Protein AF-A0A8B6CPI3-F1 (afdb_monomer_lite)

pLDDT: mean 81.3, std 10.82, range [41.84, 95.44]

InterPro domains:
  IPR011992 EF-hand domain pair [SSF47473] (34-163)

Structure (mmCIF, N/CA/C/O backbone):
data_AF-A0A8B6CPI3-F1
#
_entry.id   AF-A0A8B6CPI3-F1
#
loop_
_atom_site.group_PDB
_atom_site.id
_atom_site.type_symbol
_atom_site.label_atom_id
_atom_site.label_alt_id
_atom_site.label_comp_id
_atom_site.label_asym_id
_atom_site.label_entity_id
_atom_site.label_seq_id
_atom_site.pdbx_PDB_ins_code
_atom_site.Cartn_x
_atom_site.Cartn_y
_atom_site.Cartn_z
_atom_site.occupancy
_atom_site.B_iso_or_equiv
_atom_site.auth_seq_id
_atom_site.auth_comp_id
_atom_site.auth_asym_id
_atom_site.auth_atom_id
_atom_site.pdbx_PDB_model_num
ATOM 1 N N . MET A 1 1 ? 6.356 12.303 11.757 1.00 41.84 1 MET A N 1
ATOM 2 C CA . MET A 1 1 ? 6.035 11.250 10.766 1.00 41.84 1 MET A CA 1
ATOM 3 C C . MET A 1 1 ? 6.718 9.972 11.226 1.00 41.84 1 MET A C 1
ATOM 5 O O . MET A 1 1 ? 7.891 10.030 11.558 1.00 41.84 1 MET A O 1
ATOM 9 N N . GLY A 1 2 ? 5.951 8.901 11.448 1.00 43.91 2 GLY A N 1
ATOM 10 C CA . GLY A 1 2 ? 6.331 7.797 12.342 1.00 43.91 2 GLY A CA 1
ATOM 11 C C . GLY A 1 2 ? 7.213 6.719 11.706 1.00 43.91 2 GLY A C 1
ATOM 12 O O . GLY A 1 2 ? 7.081 6.451 10.518 1.00 43.91 2 GLY A O 1
ATOM 13 N N . GLN A 1 3 ? 8.026 6.070 12.548 1.00 46.12 3 GLN A N 1
ATOM 14 C CA . GLN A 1 3 ? 8.964 4.946 12.321 1.00 46.12 3 GLN A CA 1
ATOM 15 C C . GLN A 1 3 ? 8.562 3.816 11.348 1.00 46.12 3 GLN A C 1
ATOM 17 O O . GLN A 1 3 ? 9.389 2.966 11.056 1.00 46.12 3 GLN A O 1
ATOM 22 N N . TYR A 1 4 ? 7.315 3.751 10.883 1.00 51.72 4 TYR A N 1
ATOM 23 C CA . TYR A 1 4 ? 6.852 2.728 9.941 1.00 51.72 4 TYR A CA 1
ATOM 24 C C . TYR A 1 4 ? 6.677 3.262 8.524 1.00 51.72 4 TYR A C 1
ATOM 26 O O . TYR A 1 4 ? 6.774 2.481 7.590 1.00 51.72 4 TYR A O 1
ATOM 34 N N . ALA A 1 5 ? 6.487 4.575 8.333 1.00 50.75 5 ALA A N 1
ATOM 35 C CA . ALA A 1 5 ? 6.544 5.161 6.993 1.00 50.75 5 ALA A CA 1
ATOM 36 C C . ALA A 1 5 ? 7.914 4.880 6.354 1.00 50.75 5 ALA A C 1
ATOM 38 O O . ALA A 1 5 ? 7.968 4.478 5.202 1.00 50.75 5 ALA A O 1
ATOM 39 N N . SER A 1 6 ? 8.997 4.922 7.140 1.00 56.25 6 SER A N 1
ATOM 40 C CA . SER A 1 6 ? 10.353 4.549 6.710 1.00 56.25 6 SER A CA 1
ATOM 41 C C . SER A 1 6 ? 10.511 3.104 6.226 1.00 56.25 6 SER A C 1
ATOM 43 O O . SER A 1 6 ? 11.478 2.825 5.528 1.00 56.25 6 SER A O 1
ATOM 45 N N . ASN A 1 7 ? 9.586 2.193 6.550 1.00 58.31 7 ASN A N 1
ATOM 46 C CA . ASN A 1 7 ? 9.622 0.824 6.017 1.00 58.31 7 ASN A CA 1
ATOM 47 C C . ASN A 1 7 ? 9.114 0.763 4.569 1.00 58.31 7 ASN A C 1
ATOM 49 O O . ASN A 1 7 ? 9.442 -0.163 3.833 1.00 58.31 7 ASN A O 1
ATOM 53 N N . PHE A 1 8 ? 8.313 1.751 4.168 1.00 59.47 8 PHE A N 1
ATOM 54 C CA . PHE A 1 8 ? 7.657 1.810 2.863 1.00 59.47 8 PHE A CA 1
ATOM 55 C C . PHE A 1 8 ? 8.240 2.891 1.962 1.00 59.47 8 PHE A C 1
ATOM 57 O O . PHE A 1 8 ? 8.207 2.755 0.746 1.00 59.47 8 PHE A O 1
ATOM 64 N N . THR A 1 9 ? 8.755 3.964 2.558 1.00 61.09 9 THR A N 1
ATOM 65 C CA . THR A 1 9 ? 9.221 5.156 1.864 1.00 61.09 9 THR A CA 1
ATOM 66 C C . THR A 1 9 ? 10.724 5.287 2.001 1.00 61.09 9 THR A C 1
ATOM 68 O O . THR A 1 9 ? 11.238 5.399 3.118 1.00 61.09 9 THR A O 1
ATOM 71 N N . VAL A 1 10 ? 11.418 5.342 0.872 1.00 63.59 10 VAL A N 1
ATOM 72 C CA . VAL A 1 10 ? 12.847 5.653 0.845 1.00 63.59 10 VAL A CA 1
ATOM 73 C C . VAL A 1 10 ? 13.019 7.167 0.765 1.00 63.59 10 VAL A C 1
ATOM 75 O O . VAL A 1 10 ? 12.339 7.804 -0.042 1.00 63.59 10 VAL A O 1
ATOM 78 N N . PRO A 1 11 ? 13.883 7.776 1.598 1.00 61.03 11 PRO A N 1
ATOM 79 C CA . PRO A 1 11 ? 14.240 9.178 1.436 1.00 61.03 11 PRO A CA 1
ATOM 80 C C . PRO A 1 11 ? 14.742 9.428 0.013 1.00 61.03 11 PRO A C 1
ATOM 82 O O . PRO A 1 11 ? 15.545 8.649 -0.489 1.00 61.03 11 PRO A O 1
ATOM 85 N N . ASP A 1 12 ? 14.352 10.542 -0.611 1.00 60.91 12 ASP A N 1
ATOM 86 C CA . ASP A 1 12 ? 14.709 10.834 -2.011 1.00 60.91 12 ASP A CA 1
ATOM 87 C C . ASP A 1 12 ? 16.216 10.713 -2.296 1.00 60.91 12 ASP A C 1
ATOM 89 O O . ASP A 1 12 ? 16.617 10.454 -3.424 1.00 60.91 12 ASP A O 1
ATOM 93 N N . LYS A 1 13 ? 17.086 10.913 -1.296 1.00 57.47 13 LYS A N 1
ATOM 94 C CA . LYS A 1 13 ? 18.547 10.730 -1.397 1.00 57.47 13 LYS A CA 1
ATOM 95 C C . LYS A 1 13 ? 18.995 9.303 -1.742 1.00 57.47 13 LYS A C 1
ATOM 97 O O . LYS A 1 13 ? 19.969 9.188 -2.473 1.00 57.47 13 LYS A O 1
ATOM 102 N N . ASP A 1 14 ? 18.251 8.288 -1.318 1.00 62.69 14 ASP A N 1
ATOM 103 C CA . ASP A 1 14 ? 18.604 6.868 -1.453 1.00 62.69 14 ASP A CA 1
ATOM 104 C C . ASP A 1 14 ? 17.681 6.139 -2.455 1.00 62.69 14 ASP A C 1
ATOM 106 O O . ASP A 1 14 ? 17.729 4.918 -2.584 1.00 62.69 14 ASP A O 1
ATOM 110 N N . ALA A 1 15 ? 16.812 6.884 -3.150 1.00 73.56 15 ALA A N 1
ATOM 111 C CA . ALA A 1 15 ? 15.807 6.332 -4.050 1.00 73.56 15 ALA A CA 1
ATOM 112 C C . ALA A 1 15 ? 16.428 5.745 -5.326 1.00 73.56 15 ALA A C 1
ATOM 114 O O . ALA A 1 15 ? 17.230 6.385 -6.015 1.00 73.56 15 ALA A O 1
ATOM 115 N N . VAL A 1 16 ? 15.970 4.551 -5.707 1.00 75.69 16 VAL A N 1
ATOM 116 C CA . VAL A 1 16 ? 16.414 3.826 -6.910 1.00 75.69 16 VAL A CA 1
ATOM 117 C C . VAL A 1 16 ? 16.191 4.643 -8.189 1.00 75.69 16 VAL A C 1
ATOM 119 O O . VAL A 1 16 ? 16.980 4.571 -9.136 1.00 75.69 16 VAL A O 1
ATOM 122 N N . THR A 1 17 ? 15.166 5.494 -8.187 1.00 71.44 17 THR A N 1
ATOM 123 C CA . THR A 1 17 ? 14.797 6.399 -9.285 1.00 71.44 17 THR A CA 1
ATOM 124 C C . THR A 1 17 ? 15.869 7.441 -9.624 1.00 71.44 17 THR A C 1
ATOM 126 O O . THR A 1 17 ? 15.823 8.046 -10.693 1.00 71.44 17 THR A O 1
ATOM 129 N N . LYS A 1 18 ? 16.881 7.637 -8.768 1.00 74.56 18 LYS A N 1
ATOM 130 C CA . LYS A 1 18 ? 18.061 8.457 -9.097 1.00 74.56 18 LYS A CA 1
ATOM 131 C C . LYS A 1 18 ? 19.065 7.743 -9.992 1.00 74.56 18 LYS A C 1
ATOM 133 O O . LYS A 1 18 ? 19.815 8.387 -10.723 1.00 74.56 18 LYS A O 1
ATOM 138 N N . HIS A 1 19 ? 19.086 6.417 -9.942 1.00 75.94 19 HIS A N 1
ATOM 139 C CA . HIS A 1 19 ? 20.064 5.588 -10.641 1.00 75.94 19 HIS A CA 1
ATOM 140 C C . HIS A 1 19 ? 19.466 4.926 -11.889 1.00 75.94 19 HIS A C 1
ATOM 142 O O . HIS A 1 19 ? 20.183 4.638 -12.854 1.00 75.94 19 HIS A O 1
ATOM 148 N N . THR A 1 20 ? 18.143 4.755 -11.931 1.00 85.88 20 THR A N 1
ATOM 149 C CA . THR A 1 20 ? 17.430 4.179 -13.073 1.00 85.88 20 THR A CA 1
ATOM 150 C C . THR A 1 20 ? 16.072 4.844 -13.337 1.00 85.88 20 THR A C 1
ATOM 152 O O . THR A 1 20 ? 15.587 5.627 -12.530 1.00 85.88 20 THR A O 1
ATOM 155 N N . ASN A 1 21 ? 15.481 4.576 -14.500 1.00 89.75 21 ASN A N 1
ATOM 156 C CA . ASN A 1 21 ? 14.113 4.956 -14.855 1.00 89.75 21 ASN A CA 1
ATOM 157 C C . ASN A 1 21 ? 13.497 3.859 -15.744 1.00 89.75 21 ASN A C 1
ATOM 159 O O . ASN A 1 21 ? 14.260 3.071 -16.311 1.00 89.75 21 ASN A O 1
ATOM 163 N N . PRO A 1 22 ? 12.162 3.811 -15.919 1.00 89.56 22 PRO A N 1
ATOM 164 C C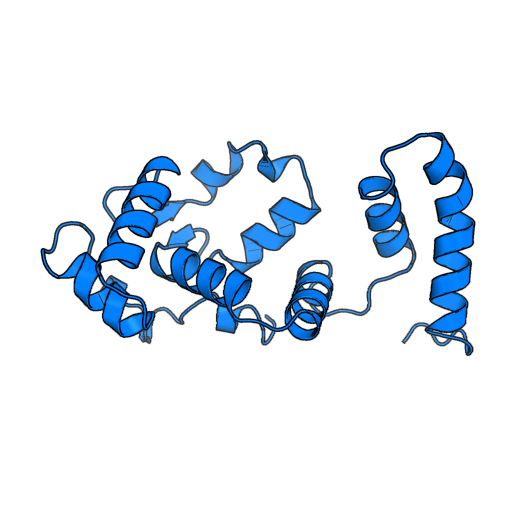A . PRO A 1 22 ? 11.509 2.737 -16.672 1.00 89.56 22 PRO A CA 1
ATOM 165 C C . PRO A 1 22 ? 11.977 2.565 -18.122 1.00 89.56 22 PRO A C 1
ATOM 167 O O . PRO A 1 22 ? 11.796 1.497 -18.698 1.00 89.56 22 PRO A O 1
ATOM 170 N N . LYS A 1 23 ? 12.581 3.598 -18.726 1.00 88.56 23 LYS A N 1
ATOM 171 C CA . LYS A 1 23 ? 13.111 3.552 -20.098 1.00 88.56 23 LYS A CA 1
ATOM 172 C C . LYS A 1 23 ? 14.519 2.952 -20.168 1.00 88.56 23 LYS A C 1
ATOM 174 O O . LYS A 1 23 ? 15.000 2.660 -21.260 1.00 88.56 23 LYS A O 1
ATOM 179 N N . LYS A 1 24 ? 15.209 2.773 -19.037 1.00 90.00 24 LYS A N 1
ATOM 180 C CA . LYS A 1 24 ? 16.534 2.145 -18.995 1.00 90.00 24 LYS A CA 1
ATOM 181 C C . LYS A 1 24 ? 16.414 0.628 -18.872 1.00 90.00 24 LYS A C 1
ATOM 183 O O . LYS A 1 24 ? 15.671 0.115 -18.042 1.00 90.00 24 LYS A O 1
ATOM 188 N N . ALA A 1 25 ? 17.257 -0.090 -19.614 1.00 88.88 25 ALA A N 1
ATOM 189 C CA . ALA A 1 25 ? 17.313 -1.555 -19.587 1.00 88.88 25 ALA A CA 1
ATOM 190 C C . ALA A 1 25 ? 17.628 -2.145 -18.195 1.00 88.88 25 ALA A C 1
ATOM 192 O O . ALA A 1 25 ? 17.288 -3.290 -17.918 1.00 88.88 25 ALA A O 1
ATOM 193 N N . ASN A 1 26 ? 18.254 -1.369 -17.302 1.00 90.81 26 ASN A N 1
ATOM 194 C CA . ASN A 1 26 ? 18.585 -1.799 -15.943 1.00 90.81 26 ASN A CA 1
ATOM 195 C C . ASN A 1 26 ? 17.473 -1.540 -14.907 1.00 90.81 26 ASN A C 1
ATOM 197 O O . ASN A 1 26 ? 17.715 -1.728 -13.720 1.00 90.81 26 ASN A O 1
ATOM 201 N N . TRP A 1 27 ? 16.279 -1.088 -15.312 1.00 92.19 27 TRP A N 1
ATOM 202 C CA . TRP A 1 27 ? 15.178 -0.776 -14.390 1.00 92.19 27 TRP A CA 1
ATOM 203 C C . TRP A 1 27 ? 14.853 -1.949 -13.462 1.00 92.19 27 TRP A C 1
ATOM 205 O O . TRP A 1 27 ? 14.953 -1.845 -12.240 1.00 92.19 27 TRP A O 1
ATOM 215 N N . ILE A 1 28 ? 14.547 -3.099 -14.059 1.00 94.12 28 ILE A N 1
ATOM 216 C CA . ILE A 1 28 ? 14.161 -4.310 -13.337 1.00 94.12 28 ILE A CA 1
ATOM 217 C C . ILE A 1 28 ? 15.305 -4.827 -12.465 1.00 94.12 28 ILE A C 1
ATOM 219 O O . ILE A 1 28 ? 15.085 -5.165 -11.306 1.00 94.12 28 ILE A O 1
ATOM 223 N N . THR A 1 29 ? 16.532 -4.865 -12.987 1.00 92.50 29 THR A N 1
ATOM 224 C CA . THR A 1 29 ? 17.671 -5.432 -12.256 1.00 92.50 29 THR A CA 1
ATOM 225 C C . THR A 1 29 ? 18.055 -4.589 -11.047 1.00 92.50 29 THR A C 1
ATOM 227 O O . THR A 1 29 ? 18.307 -5.145 -9.981 1.00 92.50 29 THR A O 1
ATOM 230 N N . VAL A 1 30 ? 18.034 -3.258 -11.157 1.00 91.38 30 VAL A N 1
ATOM 231 C CA . VAL A 1 30 ? 18.316 -2.379 -10.012 1.00 91.38 30 VAL A CA 1
ATOM 232 C C . VAL A 1 30 ? 17.231 -2.520 -8.939 1.00 91.38 30 VAL A C 1
ATOM 234 O O . VAL A 1 30 ? 17.559 -2.588 -7.755 1.00 91.38 30 VAL A O 1
ATOM 237 N N . HIS A 1 31 ? 15.957 -2.629 -9.331 1.00 91.31 31 HIS A N 1
ATOM 238 C CA . HIS A 1 31 ? 14.868 -2.882 -8.386 1.00 91.31 31 HIS A CA 1
ATOM 239 C C . HIS A 1 31 ? 14.933 -4.277 -7.749 1.00 91.31 31 HIS A C 1
ATOM 241 O O . HIS A 1 31 ? 14.628 -4.411 -6.567 1.00 91.31 31 HIS A O 1
ATOM 247 N N . ALA A 1 32 ? 15.361 -5.308 -8.481 1.00 90.69 32 ALA A N 1
ATOM 248 C CA . ALA A 1 32 ? 15.574 -6.651 -7.937 1.00 90.69 32 ALA A CA 1
ATOM 249 C C . ALA A 1 32 ? 16.658 -6.652 -6.853 1.00 90.69 32 ALA A C 1
ATOM 251 O O . ALA A 1 32 ? 16.432 -7.169 -5.762 1.00 90.69 32 ALA A O 1
ATOM 252 N N . VAL A 1 33 ? 17.789 -5.981 -7.102 1.00 89.31 33 VAL A N 1
ATOM 253 C CA . VAL A 1 33 ? 18.860 -5.850 -6.103 1.00 89.31 33 VAL A CA 1
ATOM 254 C C . VAL A 1 33 ? 18.392 -5.056 -4.882 1.00 89.31 33 VAL A C 1
ATOM 256 O O . VAL A 1 33 ? 18.601 -5.497 -3.758 1.00 89.31 33 VAL A O 1
ATOM 259 N N . SER A 1 34 ? 17.738 -3.907 -5.073 1.00 86.38 34 SER A N 1
ATOM 260 C CA . SER A 1 34 ? 17.339 -3.041 -3.952 1.00 86.38 34 SER A CA 1
ATOM 261 C C . SER A 1 34 ? 16.211 -3.616 -3.093 1.00 86.38 34 SER A C 1
ATOM 263 O O . SER A 1 34 ? 16.118 -3.301 -1.905 1.00 86.38 34 SER A O 1
ATOM 265 N N . SER A 1 35 ? 15.344 -4.440 -3.686 1.00 86.38 35 SER A N 1
ATOM 266 C CA . SER A 1 35 ? 14.245 -5.106 -2.984 1.00 86.38 35 SER A CA 1
ATOM 267 C C . SER A 1 35 ? 14.587 -6.519 -2.517 1.00 86.38 35 SER A C 1
ATOM 269 O O . SER A 1 35 ? 13.799 -7.093 -1.767 1.00 86.38 35 SER A O 1
ATOM 271 N N . GLU A 1 36 ? 15.750 -7.059 -2.892 1.00 89.00 36 GLU A N 1
ATOM 272 C CA . GLU A 1 36 ? 16.159 -8.452 -2.647 1.00 89.00 36 GLU A CA 1
ATOM 273 C C . GLU A 1 36 ? 15.108 -9.465 -3.141 1.00 89.00 36 GLU A C 1
ATOM 275 O O . GLU A 1 36 ? 14.846 -10.479 -2.496 1.00 89.00 36 GLU A O 1
ATOM 280 N N . LEU A 1 37 ? 14.466 -9.160 -4.269 1.00 90.06 37 LEU A N 1
ATOM 281 C CA . LEU A 1 37 ? 13.523 -10.045 -4.951 1.00 90.06 37 LEU A CA 1
ATOM 282 C C . LEU A 1 37 ? 14.170 -10.613 -6.211 1.00 90.06 37 LEU A C 1
ATOM 284 O O . LEU A 1 37 ? 15.108 -10.035 -6.767 1.00 90.06 37 LEU A O 1
ATOM 288 N N . SER A 1 38 ? 13.653 -11.735 -6.705 1.00 93.56 38 SER A N 1
ATOM 289 C CA . SER A 1 38 ? 14.094 -12.253 -7.998 1.00 93.56 38 SER A CA 1
ATOM 290 C C . SER A 1 38 ? 13.679 -11.315 -9.138 1.00 93.56 38 SER A C 1
ATOM 292 O O . SER A 1 38 ? 12.661 -10.623 -9.071 1.00 93.56 38 SER A O 1
ATOM 294 N N . ILE A 1 39 ? 14.446 -11.325 -10.233 1.00 93.31 39 ILE A N 1
ATOM 295 C CA . ILE A 1 39 ? 14.136 -10.542 -11.443 1.00 93.31 39 ILE A CA 1
ATOM 296 C C . ILE A 1 39 ? 12.706 -10.830 -11.921 1.00 93.31 39 ILE A C 1
ATOM 298 O O . ILE A 1 39 ? 11.944 -9.898 -12.162 1.00 93.31 39 ILE A O 1
ATOM 302 N N . ALA A 1 40 ? 12.312 -12.105 -11.968 1.00 95.25 40 ALA A N 1
ATOM 303 C CA . ALA A 1 40 ? 10.986 -12.516 -12.421 1.00 95.25 40 ALA A CA 1
ATOM 304 C C . ALA A 1 40 ? 9.848 -11.984 -11.526 1.00 95.25 40 ALA A C 1
ATOM 306 O O . ALA A 1 40 ? 8.770 -11.653 -12.024 1.00 95.25 40 ALA A O 1
ATOM 307 N N . GLU A 1 41 ? 10.055 -11.889 -10.209 1.00 93.69 41 GLU A N 1
ATOM 308 C CA . GLU A 1 41 ? 9.079 -11.273 -9.302 1.00 93.69 41 GLU A CA 1
ATOM 309 C C . GLU A 1 41 ? 8.959 -9.775 -9.564 1.00 93.69 41 GLU A C 1
ATOM 311 O O . GLU A 1 41 ? 7.845 -9.268 -9.691 1.00 93.69 41 GLU A O 1
ATOM 316 N N . VAL A 1 42 ? 10.086 -9.076 -9.714 1.00 94.38 42 VAL A N 1
ATOM 317 C CA . VAL A 1 42 ? 10.084 -7.638 -10.005 1.00 94.38 42 VAL A CA 1
ATOM 318 C C . VAL A 1 42 ? 9.437 -7.337 -11.355 1.00 94.38 42 VAL A C 1
ATOM 320 O O . VAL A 1 42 ? 8.661 -6.391 -11.437 1.00 94.38 42 VAL A O 1
ATOM 323 N N . GLU A 1 43 ? 9.658 -8.150 -12.389 1.00 95.12 43 GLU A N 1
ATOM 324 C CA . GLU A 1 43 ? 8.971 -8.005 -13.683 1.00 95.12 43 GLU A CA 1
ATOM 325 C C . GLU A 1 43 ? 7.455 -8.147 -13.551 1.00 95.12 43 GLU A C 1
ATOM 327 O O . GLU A 1 43 ? 6.697 -7.328 -14.077 1.00 95.12 43 GLU A O 1
ATOM 332 N N . ARG A 1 44 ? 6.991 -9.155 -12.804 1.00 95.44 44 ARG A N 1
ATOM 333 C CA . ARG A 1 44 ? 5.556 -9.353 -12.553 1.00 95.44 44 ARG A CA 1
ATOM 334 C C . ARG A 1 44 ? 4.964 -8.185 -11.773 1.00 95.44 44 ARG A C 1
ATOM 336 O O . ARG A 1 44 ? 3.883 -7.707 -12.119 1.00 95.44 44 ARG A O 1
ATOM 343 N N . LEU A 1 45 ? 5.658 -7.718 -10.738 1.00 95.00 45 LEU A N 1
ATOM 344 C CA . LEU A 1 45 ? 5.234 -6.570 -9.939 1.00 95.00 45 LEU A CA 1
ATOM 345 C C . LEU A 1 45 ? 5.219 -5.286 -10.765 1.00 95.00 45 LEU A C 1
ATOM 347 O O . LEU A 1 45 ? 4.293 -4.492 -10.621 1.00 95.00 45 LEU A O 1
ATOM 351 N N . TRP A 1 46 ? 6.190 -5.101 -11.658 1.00 95.25 46 TRP A N 1
ATOM 352 C CA . TRP A 1 46 ? 6.238 -3.966 -12.570 1.00 95.25 46 TRP A CA 1
ATOM 353 C C . TRP A 1 46 ? 5.040 -3.968 -13.515 1.00 95.25 46 TRP A C 1
ATOM 355 O O . TRP A 1 46 ? 4.330 -2.970 -13.599 1.00 95.25 46 TRP A O 1
ATOM 365 N N . TYR A 1 47 ? 4.732 -5.112 -14.129 1.00 95.19 47 TYR A N 1
ATOM 366 C CA . TYR A 1 47 ? 3.551 -5.247 -14.979 1.00 95.19 47 TYR A CA 1
ATOM 367 C C . TYR A 1 47 ? 2.252 -4.928 -14.219 1.00 95.19 47 TYR A C 1
ATOM 369 O O . TYR A 1 47 ? 1.397 -4.199 -14.720 1.00 95.19 47 TYR A O 1
ATOM 377 N N . ARG A 1 48 ? 2.110 -5.402 -12.972 1.00 93.94 48 ARG A N 1
ATOM 378 C CA . ARG A 1 48 ? 0.962 -5.044 -12.117 1.00 93.94 48 ARG A CA 1
ATOM 379 C C . ARG A 1 48 ? 0.918 -3.556 -11.795 1.00 93.94 48 ARG A C 1
ATOM 381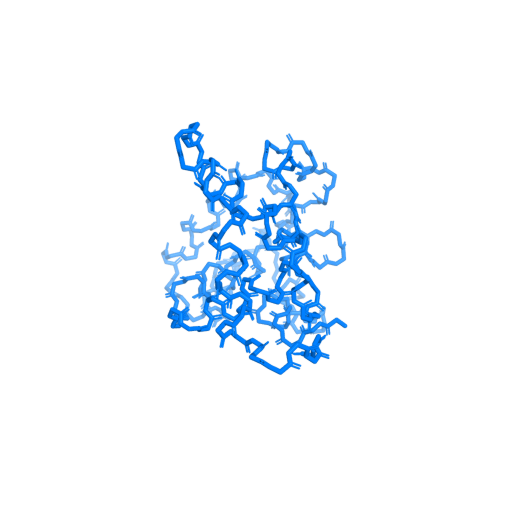 O O . ARG A 1 48 ? -0.157 -2.969 -11.808 1.00 93.94 48 ARG A O 1
ATOM 388 N N . PHE A 1 49 ? 2.064 -2.943 -11.537 1.00 93.19 49 PHE A N 1
ATOM 389 C CA . PHE A 1 49 ? 2.146 -1.518 -11.250 1.00 93.19 49 PHE A CA 1
ATOM 390 C C . PHE A 1 49 ? 1.771 -0.658 -12.467 1.00 93.19 49 PHE A C 1
ATOM 392 O O . PHE A 1 49 ? 1.072 0.341 -12.322 1.00 93.19 49 PHE A O 1
ATOM 399 N N . GLN A 1 50 ? 2.127 -1.095 -13.677 1.00 93.00 50 GLN A N 1
ATOM 400 C CA . GLN A 1 50 ? 1.672 -0.472 -14.923 1.00 93.00 50 GLN A CA 1
ATOM 401 C C . GLN A 1 50 ? 0.152 -0.572 -15.098 1.00 93.00 50 GLN A C 1
ATOM 403 O O . GLN A 1 50 ? -0.482 0.403 -15.493 1.00 93.00 50 GLN A O 1
ATOM 408 N N . GLN A 1 51 ? -0.455 -1.710 -14.742 1.00 91.12 51 GLN A N 1
ATOM 409 C CA . GLN A 1 51 ? -1.916 -1.878 -14.767 1.00 91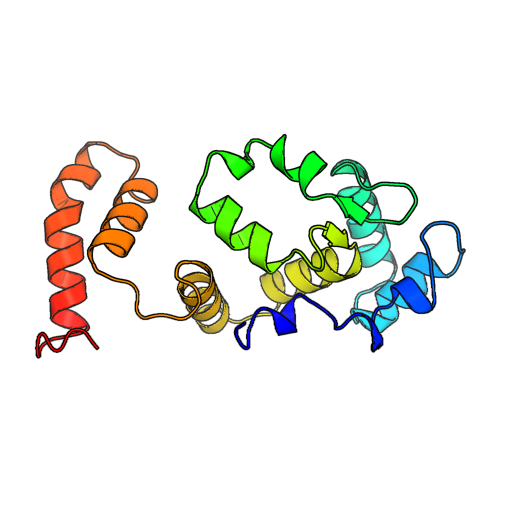.12 51 GLN A CA 1
ATOM 410 C C . GLN A 1 51 ? -2.653 -0.956 -13.785 1.00 91.12 51 GLN A C 1
ATOM 412 O O . GLN A 1 51 ? -3.827 -0.664 -13.996 1.00 91.12 51 GLN A O 1
ATOM 417 N N . LEU A 1 52 ? -1.977 -0.477 -12.737 1.00 87.31 52 LEU A N 1
ATOM 418 C CA . LEU A 1 52 ? -2.516 0.531 -11.820 1.00 87.31 52 LEU A CA 1
ATOM 419 C C . LEU A 1 52 ? -2.461 1.960 -12.393 1.00 87.31 52 LEU A C 1
ATOM 421 O O . LEU A 1 52 ? -2.904 2.888 -11.722 1.00 87.31 52 LEU A O 1
ATOM 425 N N . GLY A 1 53 ? -1.944 2.142 -13.613 1.00 88.75 53 GLY A N 1
ATOM 426 C CA . GLY A 1 53 ? -1.934 3.428 -14.309 1.00 88.75 53 GLY A CA 1
ATOM 427 C C . GLY A 1 53 ? -0.711 4.294 -14.014 1.00 88.75 53 GLY A C 1
ATOM 428 O O . GLY A 1 53 ? -0.826 5.516 -13.996 1.00 88.75 53 GLY A O 1
ATOM 429 N N . CYS A 1 54 ? 0.462 3.701 -13.762 1.00 91.62 54 CYS A N 1
ATOM 430 C CA . CYS A 1 54 ? 1.673 4.501 -13.583 1.00 91.62 54 CYS A CA 1
ATOM 431 C C . CYS A 1 54 ? 2.067 5.247 -14.867 1.00 91.62 54 CYS A C 1
ATOM 433 O O . CYS A 1 54 ? 1.932 4.733 -15.979 1.00 91.62 54 CYS A O 1
ATOM 435 N N . ASN A 1 55 ? 2.617 6.447 -14.705 1.00 90.88 55 ASN A N 1
ATOM 436 C CA . ASN A 1 55 ? 3.130 7.251 -15.809 1.00 90.88 55 ASN A CA 1
ATOM 437 C C . ASN A 1 55 ? 4.486 6.727 -16.333 1.00 90.88 55 ASN A C 1
ATOM 439 O O . ASN A 1 55 ? 5.064 5.774 -15.804 1.00 90.88 55 ASN A O 1
ATOM 443 N N . GLU A 1 56 ? 5.042 7.392 -17.351 1.00 87.69 56 GLU A N 1
ATOM 444 C CA . GLU A 1 56 ? 6.332 7.022 -17.962 1.00 87.69 56 GLU A CA 1
ATOM 445 C C . GLU A 1 56 ? 7.531 7.059 -16.999 1.00 87.69 56 GLU A C 1
ATOM 447 O O . GLU A 1 56 ? 8.570 6.460 -17.282 1.00 87.69 56 GLU A O 1
ATOM 452 N N . ASN A 1 57 ? 7.396 7.752 -15.866 1.00 88.38 57 ASN A N 1
ATOM 453 C CA . ASN A 1 57 ? 8.426 7.832 -14.834 1.00 88.38 57 ASN A CA 1
ATOM 454 C C . ASN A 1 57 ? 8.323 6.687 -13.813 1.00 88.38 57 ASN A C 1
ATOM 456 O O . ASN A 1 57 ? 9.179 6.581 -12.938 1.00 88.38 57 ASN A O 1
ATOM 460 N N . GLY A 1 58 ? 7.312 5.818 -13.920 1.00 88.81 58 GLY A N 1
ATOM 461 C CA . GLY A 1 58 ? 7.084 4.733 -12.965 1.00 88.81 58 GLY A CA 1
ATOM 462 C C . GLY A 1 58 ? 6.508 5.240 -11.649 1.00 88.81 58 GLY A C 1
ATOM 463 O O . GLY A 1 58 ? 6.857 4.753 -10.570 1.00 88.81 58 GLY A O 1
ATOM 464 N N . GLU A 1 59 ? 5.629 6.236 -11.746 1.00 92.44 59 GLU A N 1
ATOM 465 C CA . GLU A 1 59 ? 4.995 6.899 -10.615 1.00 92.44 59 GLU A CA 1
ATOM 466 C C . GLU A 1 59 ? 3.483 6.988 -10.833 1.00 92.44 59 GLU A C 1
ATOM 468 O O . GLU A 1 59 ? 3.022 7.179 -11.958 1.00 92.44 59 GLU A O 1
ATOM 473 N N . ILE A 1 60 ? 2.716 6.885 -9.751 1.00 91.38 60 ILE A N 1
ATOM 474 C CA . ILE A 1 60 ? 1.273 7.136 -9.741 1.00 91.38 60 ILE A CA 1
ATOM 475 C C . ILE A 1 60 ? 1.026 8.394 -8.892 1.00 91.38 60 ILE A C 1
ATOM 477 O O . ILE A 1 60 ? 1.201 8.343 -7.667 1.00 91.38 60 ILE A O 1
ATOM 481 N N . PRO A 1 61 ? 0.684 9.537 -9.510 1.00 90.12 61 PRO A N 1
ATOM 482 C CA . PRO A 1 61 ? 0.301 10.762 -8.813 1.00 90.12 61 PRO A CA 1
ATOM 483 C C . PRO A 1 61 ? -0.896 10.575 -7.871 1.00 90.12 61 PRO A C 1
ATOM 485 O O . PRO A 1 61 ? -1.816 9.811 -8.152 1.00 90.12 61 PRO A O 1
ATOM 488 N N . GLU A 1 62 ? -0.941 11.339 -6.776 1.00 88.00 62 GLU A N 1
ATOM 489 C CA . GLU A 1 62 ? -2.082 11.344 -5.845 1.00 88.00 62 GLU A CA 1
ATOM 490 C C . GLU A 1 62 ? -3.408 11.665 -6.550 1.00 88.00 62 GLU A C 1
ATOM 492 O O . GLU A 1 62 ? -4.430 11.084 -6.198 1.00 88.00 62 GLU A O 1
ATOM 497 N N . ALA A 1 63 ? -3.393 12.541 -7.559 1.00 86.56 63 ALA A N 1
ATOM 498 C CA . ALA A 1 63 ? -4.581 12.881 -8.342 1.00 86.56 63 ALA A CA 1
ATOM 499 C C . ALA A 1 63 ? -5.189 11.652 -9.040 1.00 86.56 63 ALA A C 1
ATOM 501 O O . ALA A 1 63 ? -6.402 11.459 -9.000 1.00 86.56 63 ALA A O 1
ATOM 502 N N . ASP A 1 64 ? -4.351 10.774 -9.588 1.00 86.25 64 ASP A N 1
ATOM 503 C CA . ASP A 1 64 ? -4.810 9.568 -10.281 1.00 86.25 64 ASP A CA 1
ATOM 504 C C . ASP A 1 64 ? -5.323 8.531 -9.273 1.00 86.25 64 ASP A C 1
ATOM 506 O O . ASP A 1 64 ? -6.334 7.867 -9.499 1.00 86.25 64 ASP A O 1
ATOM 510 N N . LEU A 1 65 ? -4.706 8.477 -8.087 1.00 82.75 65 LEU A N 1
ATOM 511 C CA . LEU A 1 65 ? -5.159 7.638 -6.976 1.00 82.75 65 LEU A CA 1
ATOM 512 C C . LEU A 1 65 ? -6.498 8.085 -6.385 1.00 82.75 65 LEU A C 1
ATOM 514 O O . LEU A 1 65 ? -7.178 7.253 -5.785 1.00 82.75 65 LEU A O 1
ATOM 518 N N . GLN A 1 66 ? -6.873 9.365 -6.503 1.00 79.62 66 GLN A N 1
ATOM 519 C CA . GLN A 1 66 ? -8.150 9.888 -5.997 1.00 79.62 66 GLN A CA 1
ATOM 520 C C . GLN A 1 66 ? -9.358 9.330 -6.755 1.00 79.62 66 GLN A C 1
ATOM 522 O O . GLN A 1 66 ? -10.444 9.255 -6.189 1.00 79.62 66 GLN A O 1
ATOM 527 N N . SER A 1 67 ? -9.159 8.904 -8.004 1.00 78.06 67 SER A N 1
ATOM 528 C CA . SER A 1 67 ? -10.206 8.315 -8.845 1.00 78.06 67 SER A CA 1
ATOM 529 C C . SER A 1 67 ? -10.512 6.847 -8.518 1.00 78.06 67 SER A C 1
ATOM 531 O O . SER A 1 67 ? -11.499 6.294 -9.002 1.00 78.06 67 SER A O 1
ATOM 533 N N . LEU A 1 68 ? -9.675 6.198 -7.700 1.00 79.75 68 LEU A N 1
ATOM 534 C CA . LEU A 1 68 ? -9.816 4.781 -7.390 1.00 79.75 68 LEU A CA 1
ATOM 535 C C . LEU A 1 68 ? -10.933 4.542 -6.355 1.00 79.75 68 LEU A C 1
ATOM 537 O O . LEU A 1 68 ? -10.956 5.232 -5.334 1.00 79.75 68 LEU A O 1
ATOM 541 N N . PRO A 1 69 ? -11.760 3.484 -6.506 1.00 77.38 69 PRO A N 1
ATOM 542 C CA . PRO A 1 69 ? -12.824 3.136 -5.548 1.00 77.38 69 PRO A CA 1
ATOM 543 C C . PRO A 1 69 ? -12.337 2.951 -4.102 1.00 77.38 69 PRO A C 1
ATOM 545 O O . PRO A 1 69 ? -13.083 3.090 -3.138 1.00 77.38 69 PRO A O 1
ATOM 548 N N . ILE A 1 70 ? -11.046 2.656 -3.928 1.00 74.56 70 ILE A N 1
ATOM 549 C CA . ILE A 1 70 ? -10.401 2.507 -2.621 1.00 74.56 70 ILE A CA 1
ATOM 550 C C . ILE A 1 70 ? -10.396 3.806 -1.790 1.00 74.56 70 ILE A C 1
ATOM 552 O O . ILE A 1 70 ? -10.169 3.763 -0.583 1.00 74.56 70 ILE A O 1
ATOM 556 N N . GLN A 1 71 ? -10.644 4.962 -2.409 1.00 76.56 71 GLN A N 1
ATOM 557 C CA . GLN A 1 71 ? -10.686 6.264 -1.736 1.00 76.56 71 GLN A CA 1
ATOM 558 C C . GLN A 1 71 ? -11.996 6.533 -1.000 1.00 76.56 71 GLN A C 1
ATOM 560 O O . GLN A 1 71 ? -12.024 7.386 -0.107 1.00 76.56 71 GLN A O 1
ATOM 565 N N . ASP A 1 72 ? -13.061 5.802 -1.331 1.00 77.25 72 ASP A N 1
ATOM 566 C CA . ASP A 1 72 ? -14.349 5.911 -0.641 1.00 77.25 72 ASP A CA 1
ATOM 567 C C . ASP A 1 72 ? -14.226 5.456 0.818 1.00 77.25 72 ASP A C 1
ATOM 569 O O . ASP A 1 72 ? -14.911 5.954 1.715 1.00 77.25 72 ASP A O 1
ATOM 573 N N . ASP A 1 73 ? -13.273 4.564 1.083 1.00 76.06 73 ASP A N 1
ATOM 574 C CA . ASP A 1 73 ? -13.001 4.036 2.403 1.00 76.06 73 ASP A CA 1
ATOM 575 C C . ASP A 1 73 ? -11.903 4.843 3.126 1.00 76.06 73 ASP A C 1
ATOM 577 O O . ASP A 1 73 ? -10.751 4.958 2.696 1.00 76.06 73 ASP A O 1
ATOM 581 N N . ALA A 1 74 ? -12.259 5.439 4.270 1.00 74.25 74 ALA A N 1
ATOM 582 C CA . ALA A 1 74 ? -11.333 6.252 5.058 1.00 74.25 74 ALA A CA 1
ATOM 583 C C . ALA A 1 74 ? -10.137 5.451 5.599 1.00 74.25 74 ALA A C 1
ATOM 585 O O . ALA A 1 74 ? -9.055 6.022 5.757 1.00 74.25 74 ALA A O 1
ATOM 586 N N . PHE A 1 75 ? -10.313 4.153 5.857 1.00 73.88 75 PHE A N 1
ATOM 587 C CA . PHE A 1 75 ? -9.244 3.270 6.307 1.00 73.88 75 PHE A CA 1
ATOM 588 C C . PHE A 1 75 ? -8.253 3.029 5.170 1.00 73.88 75 PHE A C 1
ATOM 590 O O . PHE A 1 75 ? -7.059 3.298 5.325 1.00 73.88 75 PHE A O 1
ATOM 597 N N . SER A 1 76 ? -8.744 2.634 3.999 1.00 78.19 76 SER A N 1
ATOM 598 C CA . SER A 1 76 ? -7.896 2.387 2.838 1.00 78.19 76 SER A CA 1
ATOM 599 C C . SER A 1 76 ? -7.178 3.651 2.353 1.00 78.19 76 SER A C 1
ATOM 601 O O . SER A 1 76 ? -5.981 3.605 2.065 1.00 78.19 76 SER A O 1
ATOM 603 N N . ARG A 1 77 ? -7.841 4.813 2.384 1.00 80.38 77 ARG A N 1
ATOM 604 C CA . ARG A 1 77 ? -7.212 6.116 2.112 1.00 80.38 77 ARG A CA 1
ATOM 605 C C . ARG A 1 77 ? -6.099 6.458 3.108 1.00 80.38 77 ARG A C 1
ATOM 607 O O . ARG A 1 77 ? -5.052 6.967 2.708 1.00 80.38 77 ARG A O 1
ATOM 614 N N . ASN A 1 78 ? -6.294 6.191 4.40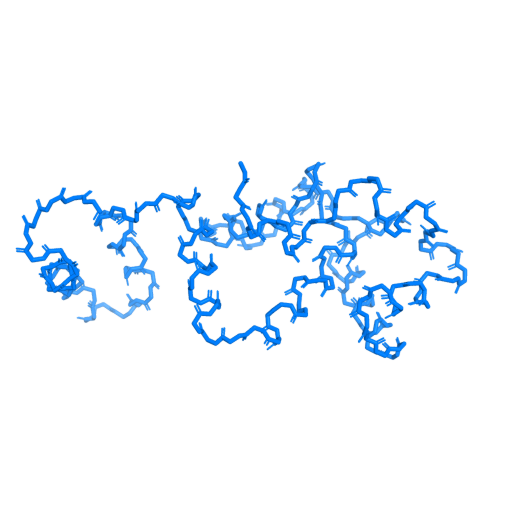2 1.00 77.25 78 ASN A N 1
ATOM 615 C CA . ASN A 1 78 ? -5.266 6.440 5.420 1.00 77.25 78 ASN A CA 1
ATOM 616 C C . ASN A 1 78 ? -4.050 5.528 5.251 1.00 77.25 78 ASN A C 1
ATOM 618 O O . ASN A 1 78 ? -2.925 5.989 5.441 1.00 77.25 78 ASN A O 1
ATOM 622 N N . ILE A 1 79 ? -4.267 4.272 4.860 1.00 79.00 79 ILE A N 1
ATOM 623 C CA . ILE A 1 79 ? -3.193 3.334 4.529 1.00 79.00 79 ILE A CA 1
ATOM 624 C C . ILE A 1 79 ? -2.434 3.809 3.292 1.00 79.00 79 ILE A C 1
ATOM 626 O O . ILE A 1 79 ? -1.213 3.939 3.344 1.00 79.00 79 ILE A O 1
ATOM 630 N N . LEU A 1 80 ? -3.136 4.153 2.209 1.00 81.62 80 LEU A N 1
ATOM 631 C CA . LEU A 1 80 ? -2.510 4.596 0.963 1.00 81.62 80 LEU A CA 1
ATOM 632 C C . LEU A 1 80 ? -1.615 5.827 1.171 1.00 81.62 80 LEU A C 1
ATOM 634 O O . LEU A 1 80 ? -0.504 5.884 0.648 1.00 81.62 80 LEU A O 1
ATOM 638 N N . LYS A 1 81 ? -2.035 6.770 2.026 1.00 80.56 81 LYS A N 1
ATOM 639 C CA . LYS A 1 81 ? -1.216 7.930 2.422 1.00 80.56 81 LYS A CA 1
ATOM 640 C C . LYS A 1 81 ? 0.141 7.567 3.024 1.00 80.56 81 LYS A C 1
ATOM 642 O O . LYS A 1 81 ? 1.040 8.398 2.985 1.00 80.56 81 LYS A O 1
ATOM 647 N N . LYS A 1 82 ? 0.308 6.370 3.591 1.00 79.19 82 LYS A N 1
ATOM 648 C CA . LYS A 1 82 ? 1.588 5.916 4.162 1.00 79.19 82 LYS A CA 1
ATOM 649 C C . LYS A 1 82 ? 2.539 5.339 3.116 1.00 79.19 82 LYS A C 1
ATOM 651 O O . LYS A 1 82 ? 3.737 5.321 3.368 1.00 79.19 82 LYS A O 1
ATOM 656 N N . PHE A 1 83 ? 2.021 4.925 1.961 1.00 78.25 83 PHE A N 1
ATOM 657 C CA . PHE A 1 83 ? 2.812 4.465 0.815 1.00 78.25 83 PHE A CA 1
ATOM 658 C C . PHE A 1 83 ? 3.229 5.610 -0.120 1.00 78.25 83 PHE A C 1
ATOM 660 O O . PHE A 1 83 ? 4.099 5.433 -0.976 1.00 78.25 83 PHE A O 1
ATOM 667 N N . MET A 1 84 ? 2.625 6.792 0.038 1.00 83.00 84 MET A N 1
ATOM 668 C CA . MET A 1 84 ? 2.939 7.967 -0.768 1.00 83.00 84 MET A CA 1
ATOM 669 C C . MET A 1 84 ? 4.154 8.730 -0.235 1.00 83.00 84 MET A C 1
ATOM 671 O O . MET A 1 84 ? 4.246 9.045 0.950 1.00 83.00 84 MET A O 1
ATOM 675 N N . VAL A 1 85 ? 5.040 9.119 -1.149 1.00 78.88 85 VAL A N 1
ATOM 676 C CA . VAL A 1 85 ? 6.126 10.082 -0.922 1.00 78.88 85 VAL A CA 1
ATOM 677 C C . VAL A 1 85 ? 5.886 11.252 -1.854 1.00 78.88 85 VAL A C 1
ATOM 679 O O . VAL A 1 85 ? 5.609 11.038 -3.026 1.00 78.88 85 VAL A O 1
ATOM 682 N N . ASN A 1 86 ? 5.950 12.488 -1.352 1.00 82.38 86 ASN A N 1
ATOM 683 C CA . ASN A 1 86 ? 5.759 13.693 -2.171 1.00 82.38 86 ASN A CA 1
ATOM 684 C C . ASN A 1 86 ? 4.489 13.647 -3.053 1.00 82.38 86 ASN A C 1
ATOM 686 O O . ASN A 1 86 ? 4.523 14.053 -4.211 1.00 82.38 86 ASN A O 1
ATOM 690 N N . LYS A 1 87 ? 3.371 13.141 -2.500 1.00 85.69 87 LYS A N 1
ATOM 691 C CA . LYS A 1 87 ? 2.067 12.992 -3.186 1.00 85.69 87 LYS A CA 1
ATOM 692 C C . LYS A 1 87 ? 2.082 12.063 -4.408 1.00 85.69 87 LYS A C 1
ATOM 694 O O . LYS A 1 87 ? 1.340 12.269 -5.366 1.00 85.69 87 LYS A O 1
ATOM 699 N N . LYS A 1 88 ? 2.920 11.031 -4.384 1.00 88.81 88 LYS A N 1
ATOM 700 C CA . LYS A 1 88 ? 2.951 9.986 -5.409 1.00 88.81 88 LYS A CA 1
ATOM 701 C C . LYS A 1 88 ? 3.327 8.638 -4.814 1.00 88.81 88 LYS A C 1
ATOM 703 O O . LYS A 1 88 ? 4.026 8.566 -3.803 1.00 88.81 88 LYS A O 1
ATOM 708 N N . VAL A 1 89 ? 2.879 7.565 -5.453 1.00 90.06 89 VAL A N 1
ATOM 709 C CA . VAL A 1 89 ? 3.384 6.212 -5.207 1.00 90.06 89 VAL A CA 1
ATOM 710 C C . VAL A 1 89 ? 4.416 5.906 -6.281 1.00 90.06 89 VAL A C 1
ATOM 712 O O . VAL A 1 89 ? 4.115 5.976 -7.468 1.00 90.06 89 VAL A O 1
ATOM 715 N N . THR A 1 90 ? 5.639 5.588 -5.875 1.00 91.38 90 THR A N 1
ATOM 716 C CA . THR A 1 90 ? 6.683 5.111 -6.787 1.00 91.38 90 THR A CA 1
ATOM 717 C C . THR A 1 90 ? 6.641 3.591 -6.865 1.00 91.38 90 THR A C 1
ATOM 719 O O . THR A 1 90 ? 6.166 2.925 -5.938 1.00 91.38 90 THR A O 1
ATOM 722 N N . PHE A 1 91 ? 7.196 3.026 -7.937 1.00 92.25 91 PHE A N 1
ATOM 723 C CA . PHE A 1 91 ? 7.354 1.575 -8.027 1.00 92.25 91 PHE A CA 1
ATOM 724 C C . PHE A 1 91 ? 8.158 0.998 -6.850 1.00 92.25 91 PHE A C 1
ATOM 726 O O . PHE A 1 91 ? 7.818 -0.058 -6.322 1.00 92.25 91 PHE A O 1
ATOM 733 N N . GLU A 1 92 ? 9.170 1.724 -6.365 1.00 89.69 92 GLU A N 1
ATOM 734 C CA . GLU A 1 92 ? 9.946 1.305 -5.195 1.00 89.69 92 GLU A CA 1
ATOM 735 C C . GLU A 1 92 ? 9.080 1.161 -3.936 1.00 89.69 92 GLU A C 1
ATOM 737 O O . GLU A 1 92 ? 9.138 0.130 -3.262 1.00 89.69 92 GLU A O 1
ATOM 742 N N . ASN A 1 93 ? 8.245 2.161 -3.635 1.00 88.75 93 ASN A N 1
ATOM 743 C CA . ASN A 1 93 ? 7.373 2.127 -2.460 1.00 88.75 93 ASN A CA 1
ATOM 744 C C . ASN A 1 93 ? 6.340 1.002 -2.561 1.00 88.75 93 ASN A C 1
ATOM 746 O O . ASN A 1 93 ? 6.012 0.363 -1.561 1.00 88.75 93 ASN A O 1
ATOM 750 N N . PHE A 1 94 ? 5.839 0.750 -3.772 1.00 90.38 94 PHE A N 1
ATOM 751 C CA . PHE A 1 94 ? 4.919 -0.347 -4.045 1.00 90.38 94 PHE A CA 1
ATOM 752 C C . PHE A 1 94 ? 5.561 -1.708 -3.745 1.00 90.38 94 PHE A C 1
ATOM 754 O O . PHE A 1 94 ? 5.007 -2.491 -2.973 1.00 90.38 94 PHE A O 1
ATOM 761 N N . VAL A 1 95 ? 6.760 -1.965 -4.278 1.00 91.00 95 VAL A N 1
ATOM 762 C CA . VAL A 1 95 ? 7.482 -3.227 -4.053 1.00 91.00 95 VAL A CA 1
ATOM 763 C C . VAL A 1 95 ? 7.833 -3.412 -2.575 1.00 91.00 95 VAL A C 1
ATOM 765 O O . VAL A 1 95 ? 7.580 -4.477 -2.014 1.00 91.00 95 VAL A O 1
ATOM 768 N N . ARG A 1 96 ? 8.350 -2.372 -1.907 1.00 87.31 96 ARG A N 1
ATOM 769 C CA . ARG A 1 96 ? 8.654 -2.417 -0.464 1.00 87.31 96 ARG A CA 1
ATOM 770 C C . ARG A 1 96 ? 7.408 -2.677 0.373 1.00 87.31 96 ARG A C 1
ATOM 772 O O . ARG A 1 96 ? 7.455 -3.450 1.327 1.00 87.31 96 ARG A O 1
ATOM 779 N N . GLY A 1 97 ? 6.288 -2.070 -0.011 1.00 86.69 97 GLY A N 1
ATOM 780 C CA . GLY A 1 97 ? 5.002 -2.300 0.623 1.00 86.69 97 GLY A CA 1
ATOM 781 C C . GLY A 1 97 ? 4.539 -3.740 0.550 1.00 86.69 97 GLY A C 1
ATOM 782 O O . GLY A 1 97 ? 4.184 -4.318 1.574 1.00 86.69 97 GLY A O 1
ATOM 783 N N . LEU A 1 98 ? 4.606 -4.339 -0.635 1.00 88.38 98 LEU A N 1
ATOM 784 C CA . LEU A 1 98 ? 4.242 -5.740 -0.813 1.00 88.38 98 LEU A CA 1
ATOM 785 C C . LEU A 1 98 ? 5.207 -6.684 -0.092 1.00 88.38 98 LEU A C 1
ATOM 787 O O . LEU A 1 98 ? 4.753 -7.621 0.558 1.00 88.38 98 LEU A O 1
ATOM 791 N N . LYS A 1 99 ? 6.515 -6.399 -0.114 1.00 86.62 99 LYS A N 1
ATOM 792 C CA . LYS A 1 99 ? 7.509 -7.175 0.641 1.00 86.62 99 LYS A CA 1
ATOM 793 C C . LYS A 1 99 ? 7.223 -7.151 2.145 1.00 86.62 99 LYS A C 1
ATOM 795 O O . LYS A 1 99 ? 7.287 -8.191 2.789 1.00 86.62 99 LYS A O 1
ATOM 800 N N . TRP A 1 100 ? 6.860 -5.998 2.708 1.00 86.06 100 TRP A N 1
ATOM 801 C CA . TRP A 1 100 ? 6.433 -5.905 4.109 1.00 86.06 100 TRP A CA 1
ATOM 802 C C . TRP A 1 100 ? 5.141 -6.691 4.370 1.00 86.06 100 TRP A C 1
ATOM 804 O O . TRP A 1 100 ? 5.052 -7.425 5.353 1.00 86.06 100 TRP A O 1
ATOM 814 N N . CYS A 1 101 ? 4.154 -6.592 3.473 1.00 85.31 101 CYS A N 1
ATOM 815 C CA . CYS A 1 101 ? 2.921 -7.375 3.567 1.00 85.31 101 CYS A CA 1
ATOM 816 C C . CYS A 1 101 ? 3.174 -8.887 3.541 1.00 85.31 101 CYS A C 1
ATOM 818 O O . CYS A 1 101 ? 2.416 -9.622 4.167 1.00 85.31 101 CYS A O 1
ATOM 820 N N . GLU A 1 102 ? 4.221 -9.352 2.867 1.00 87.06 102 GLU A N 1
ATOM 821 C CA . GLU A 1 102 ? 4.588 -10.765 2.845 1.00 87.06 102 GLU A CA 1
ATOM 822 C C . GLU A 1 102 ? 5.380 -11.147 4.103 1.00 87.06 102 GLU A C 1
ATOM 824 O O . GLU A 1 102 ? 4.912 -11.942 4.918 1.00 87.06 102 GLU A O 1
ATOM 829 N N . LEU A 1 103 ? 6.532 -10.507 4.316 1.00 86.06 103 LEU A N 1
ATOM 830 C CA . LEU A 1 103 ? 7.556 -10.960 5.261 1.00 86.06 103 LEU A CA 1
ATOM 831 C C . LEU A 1 103 ? 7.296 -10.590 6.723 1.00 86.06 103 LEU A C 1
ATOM 833 O O . LEU A 1 103 ? 7.834 -11.247 7.613 1.00 86.06 103 LEU A O 1
ATOM 837 N N . SER A 1 104 ? 6.512 -9.544 7.004 1.00 86.00 104 SER A N 1
ATOM 838 C CA . SER A 1 104 ? 6.300 -9.140 8.396 1.00 86.00 104 SER A CA 1
ATOM 839 C C . SER A 1 104 ? 5.470 -10.153 9.173 1.00 86.00 104 SER A C 1
ATOM 841 O O . SER A 1 104 ? 4.515 -10.753 8.665 1.00 86.00 104 SER A O 1
ATOM 843 N N . SER A 1 105 ? 5.796 -10.292 10.457 1.00 89.19 105 SER A N 1
ATOM 844 C CA . SER A 1 105 ? 5.011 -11.126 11.364 1.00 89.19 105 SER A CA 1
ATOM 845 C C . SER A 1 105 ? 3.589 -10.578 11.526 1.00 89.19 105 SER A C 1
ATOM 847 O O . SER A 1 105 ? 3.318 -9.396 11.292 1.00 89.19 105 SER A O 1
ATOM 849 N N . VAL A 1 106 ? 2.658 -11.430 11.964 1.00 88.25 106 VAL A N 1
ATOM 850 C CA . VAL A 1 106 ? 1.279 -11.003 12.260 1.00 88.25 106 VAL A CA 1
ATOM 851 C C . VAL A 1 106 ? 1.276 -9.864 13.279 1.00 88.25 106 VAL A C 1
ATOM 853 O O . VAL A 1 106 ? 0.559 -8.882 13.105 1.00 88.25 106 VAL A O 1
ATOM 856 N N . GLU A 1 107 ? 2.122 -9.946 14.304 1.00 85.38 107 GLU A N 1
ATOM 857 C CA . GLU A 1 107 ? 2.237 -8.904 15.320 1.00 85.38 107 GLU A CA 1
ATOM 858 C C . GLU A 1 107 ? 2.711 -7.566 14.731 1.00 85.38 107 GLU A C 1
ATOM 860 O O . GLU A 1 107 ? 2.130 -6.518 15.021 1.00 85.38 107 GLU A O 1
ATOM 865 N N . GLU A 1 108 ? 3.725 -7.581 13.865 1.00 83.94 108 GLU A N 1
ATOM 866 C CA . GLU A 1 108 ? 4.209 -6.378 13.181 1.00 83.94 108 GLU A CA 1
ATOM 867 C C . GLU A 1 108 ? 3.161 -5.775 12.251 1.00 83.94 108 GLU A C 1
ATOM 869 O O . GLU A 1 108 ? 3.001 -4.553 12.225 1.00 83.94 108 GLU A O 1
ATOM 874 N N . LYS A 1 109 ? 2.420 -6.618 11.524 1.00 85.38 109 LYS A N 1
ATOM 875 C CA . LYS A 1 109 ? 1.312 -6.192 10.661 1.00 85.38 109 LYS A CA 1
ATOM 876 C C . LYS A 1 109 ? 0.229 -5.508 11.482 1.00 85.38 109 LYS A C 1
ATOM 878 O O . LYS A 1 109 ? -0.168 -4.393 11.154 1.00 85.38 109 LYS A O 1
ATOM 883 N N . VAL A 1 110 ? -0.189 -6.119 12.591 1.00 82.56 110 VAL A N 1
ATOM 884 C CA . VAL A 1 110 ? -1.183 -5.547 13.507 1.00 82.56 110 VAL A CA 1
ATOM 885 C C . VAL A 1 110 ? -0.681 -4.217 14.076 1.00 82.56 110 VAL A C 1
ATOM 887 O O . VAL A 1 110 ? -1.352 -3.198 13.921 1.00 82.56 110 VAL A O 1
ATOM 890 N N . ARG A 1 111 ? 0.530 -4.166 14.646 1.00 80.81 111 ARG A N 1
ATOM 891 C CA . ARG A 1 111 ? 1.124 -2.916 15.162 1.00 80.81 111 ARG A CA 1
ATOM 892 C C . ARG A 1 111 ? 1.209 -1.832 14.084 1.00 80.81 111 ARG A C 1
ATOM 894 O O . ARG A 1 111 ? 0.898 -0.671 14.359 1.00 80.81 111 ARG A O 1
ATOM 901 N N . GLY A 1 112 ? 1.604 -2.206 12.868 1.00 80.25 112 GLY A N 1
ATOM 902 C CA . GLY A 1 112 ? 1.648 -1.331 11.702 1.00 80.25 112 GLY A CA 1
ATOM 903 C C . GLY A 1 112 ? 0.275 -0.743 11.394 1.00 80.25 112 GLY A C 1
ATOM 904 O O . GLY A 1 112 ? 0.125 0.476 11.406 1.00 80.25 112 GLY A O 1
ATOM 905 N N . LEU A 1 113 ? -0.742 -1.589 11.217 1.00 79.75 113 LEU A N 1
ATOM 906 C CA . LEU A 1 113 ? -2.118 -1.180 10.919 1.00 79.75 113 LEU A CA 1
ATOM 907 C C . LEU A 1 113 ? -2.691 -0.241 11.988 1.00 79.75 113 LEU A C 1
ATOM 909 O O . LEU A 1 113 ? -3.219 0.817 11.647 1.00 79.75 113 LEU A O 1
ATOM 913 N N . PHE A 1 114 ? -2.519 -0.559 13.275 1.00 77.06 114 PHE A N 1
ATOM 914 C CA . PHE A 1 114 ? -2.960 0.300 14.382 1.00 77.06 114 PHE A CA 1
ATOM 915 C C . PHE A 1 114 ? -2.294 1.686 14.345 1.00 77.06 114 PHE A C 1
ATOM 917 O O . PHE A 1 114 ? -2.949 2.708 14.557 1.00 77.06 114 PHE A O 1
ATOM 924 N N . ARG A 1 115 ? -1.001 1.757 14.011 1.00 75.25 115 ARG A N 1
ATOM 925 C CA . ARG A 1 115 ? -0.293 3.039 13.862 1.00 75.25 115 ARG A CA 1
ATOM 926 C C . ARG A 1 115 ? -0.698 3.792 12.593 1.00 75.25 115 ARG A C 1
ATOM 928 O O . ARG A 1 115 ? -0.771 5.021 12.621 1.00 75.25 115 ARG A O 1
ATOM 935 N N . MET A 1 116 ? -0.972 3.090 11.492 1.00 76.38 116 MET A N 1
ATOM 936 C CA . MET A 1 116 ? -1.449 3.692 10.239 1.00 76.38 116 MET A CA 1
ATOM 937 C C . MET A 1 116 ? -2.839 4.314 10.403 1.00 76.38 116 MET A C 1
ATOM 939 O O . MET A 1 116 ? -3.087 5.398 9.877 1.00 76.38 116 MET A O 1
ATOM 943 N N . LEU A 1 117 ? -3.696 3.661 11.187 1.00 74.62 117 LEU A N 1
ATOM 944 C CA . LEU A 1 117 ? -5.067 4.058 11.489 1.00 74.62 117 LEU A CA 1
ATOM 945 C C . LEU A 1 117 ? -5.192 5.418 12.177 1.00 74.62 117 LEU A C 1
ATOM 947 O O . LEU A 1 117 ? -6.079 6.198 11.833 1.00 74.62 117 LEU A O 1
ATOM 951 N N . TYR A 1 118 ? -4.315 5.704 13.142 1.00 74.62 118 TYR A N 1
ATOM 952 C CA . TYR A 1 118 ? -4.410 6.921 13.949 1.00 74.62 118 TYR A CA 1
ATOM 953 C C . TYR A 1 118 ? -3.065 7.630 14.141 1.00 74.62 118 TYR A C 1
ATOM 955 O O . TYR A 1 118 ? -2.751 8.137 15.210 1.00 74.62 118 TYR A O 1
ATOM 963 N N . ASN A 1 119 ? -2.243 7.688 13.088 1.00 71.06 119 ASN A N 1
ATOM 964 C CA . ASN A 1 119 ? -0.978 8.441 13.077 1.00 71.06 119 ASN A CA 1
ATOM 965 C C . ASN A 1 119 ? -0.055 8.144 14.278 1.00 71.06 119 ASN A C 1
ATOM 967 O O . ASN A 1 119 ? 0.604 9.043 14.801 1.00 71.06 119 ASN A O 1
ATOM 971 N N . SER A 1 120 ? 0.006 6.877 14.688 1.00 70.56 120 SER A N 1
ATOM 972 C CA . SER A 1 120 ? 0.759 6.394 15.854 1.00 70.56 120 SER A CA 1
ATOM 973 C C . SER A 1 120 ? 0.313 6.946 17.215 1.00 70.56 120 SER A C 1
ATOM 975 O O . SER A 1 120 ? 1.048 6.792 18.186 1.00 70.56 120 SER A O 1
ATOM 977 N N . GLN A 1 121 ? -0.859 7.574 17.302 1.00 76.25 121 GLN A N 1
ATOM 978 C CA . GLN A 1 121 ? -1.487 7.947 18.568 1.00 76.25 121 GLN A CA 1
ATOM 979 C C . GLN A 1 121 ? -2.319 6.772 19.114 1.00 76.25 121 GLN A C 1
ATOM 981 O O . GLN A 1 121 ? -2.760 5.926 18.324 1.00 76.25 121 GLN A O 1
ATOM 986 N N . PRO A 1 122 ? -2.565 6.703 20.435 1.00 78.25 122 PRO A N 1
ATOM 987 C CA . PRO A 1 122 ? -3.492 5.732 21.012 1.00 78.25 122 PRO A CA 1
ATOM 988 C C . PRO A 1 122 ? -4.860 5.827 20.335 1.00 78.25 122 PRO A C 1
ATOM 990 O O . PRO A 1 122 ? -5.394 6.925 20.179 1.00 78.25 122 PRO A O 1
ATOM 993 N N . ILE A 1 123 ? -5.422 4.693 19.905 1.00 79.62 123 ILE A N 1
ATOM 994 C CA . ILE A 1 123 ? -6.724 4.681 19.229 1.00 79.62 123 ILE A CA 1
ATOM 995 C C . ILE A 1 123 ? -7.807 5.022 20.261 1.00 79.62 123 ILE A C 1
ATOM 997 O O . ILE A 1 123 ? -7.984 4.267 21.219 1.00 79.62 123 ILE A O 1
ATOM 1001 N N . PRO A 1 124 ? -8.568 6.117 20.089 1.00 82.69 124 PRO A N 1
ATOM 1002 C CA . PRO A 1 124 ? -9.695 6.420 20.951 1.00 82.69 124 PRO A CA 1
ATOM 1003 C C . PRO A 1 124 ? -10.823 5.424 20.708 1.00 82.69 124 PRO A C 1
ATOM 1005 O O . PRO A 1 124 ? -11.065 5.006 19.572 1.00 82.69 124 PRO A O 1
ATOM 1008 N N . LYS A 1 125 ? -11.593 5.139 21.757 1.00 83.50 125 LYS A N 1
ATOM 1009 C CA . LYS A 1 125 ? -12.749 4.236 21.709 1.00 83.50 125 LYS A CA 1
ATOM 1010 C C . LYS A 1 125 ? -13.697 4.530 20.545 1.00 83.50 125 LYS A C 1
ATOM 1012 O O . LYS A 1 125 ? -14.123 3.616 19.854 1.00 83.50 125 LYS A O 1
ATOM 1017 N N . ALA A 1 126 ? -13.951 5.807 20.258 1.00 82.44 126 ALA A N 1
ATOM 1018 C CA . ALA A 1 126 ? -14.796 6.225 19.140 1.00 82.44 126 ALA A CA 1
ATOM 1019 C C . ALA A 1 126 ? -14.266 5.781 17.761 1.00 82.44 126 ALA A C 1
ATOM 1021 O O . ALA A 1 126 ? -15.051 5.428 16.885 1.00 82.44 126 ALA A O 1
ATOM 1022 N N . ILE A 1 127 ? -12.945 5.786 17.554 1.00 79.62 127 ILE A N 1
ATOM 1023 C CA . ILE A 1 127 ? -12.333 5.318 16.301 1.00 79.62 127 ILE A CA 1
ATOM 1024 C C . ILE A 1 127 ? -12.367 3.794 16.241 1.00 79.62 127 ILE A C 1
ATOM 1026 O O . ILE A 1 127 ? -12.686 3.236 15.194 1.00 79.62 127 ILE A O 1
ATOM 1030 N N . PHE A 1 128 ? -12.110 3.119 17.362 1.00 83.44 128 PHE A N 1
ATOM 1031 C CA . PHE A 1 128 ? -12.205 1.665 17.430 1.00 83.44 128 PHE A CA 1
ATOM 1032 C C . PHE A 1 128 ? -13.630 1.163 17.158 1.00 83.44 128 PHE A C 1
ATOM 1034 O O . PHE A 1 128 ? -13.804 0.241 16.368 1.00 83.44 128 PHE A O 1
ATOM 1041 N N . THR A 1 129 ? -14.659 1.827 17.695 1.00 85.44 129 THR A N 1
ATOM 1042 C CA . THR A 1 129 ? -16.066 1.538 17.374 1.00 85.44 129 THR A CA 1
ATOM 1043 C C . THR A 1 129 ? -16.330 1.626 15.870 1.00 85.44 129 THR A C 1
ATOM 1045 O O . THR A 1 129 ? -16.886 0.690 15.305 1.00 85.44 129 THR A O 1
ATOM 1048 N N . LYS A 1 130 ? -15.856 2.684 15.194 1.00 81.62 130 LYS A N 1
ATOM 1049 C CA . LYS A 1 130 ? -15.999 2.828 13.731 1.00 81.62 130 LYS A CA 1
ATOM 1050 C C . LYS A 1 130 ? -15.309 1.707 12.950 1.00 81.62 130 LYS A C 1
ATOM 1052 O O . LYS A 1 130 ? -15.801 1.293 11.904 1.00 81.62 130 LYS A O 1
ATOM 1057 N N . ILE A 1 131 ? -14.176 1.205 13.445 1.00 80.75 131 ILE A N 1
ATOM 1058 C CA . ILE A 1 131 ? -13.493 0.048 12.849 1.00 80.75 131 ILE A CA 1
ATOM 1059 C C . ILE A 1 131 ? -14.368 -1.202 12.999 1.00 80.75 131 ILE A C 1
ATOM 1061 O O . ILE A 1 131 ? -14.595 -1.907 12.019 1.00 80.75 131 ILE A O 1
ATOM 1065 N N . LEU A 1 132 ? -14.914 -1.452 14.192 1.00 84.12 132 LEU A N 1
ATOM 1066 C CA . LEU A 1 132 ? -15.799 -2.594 14.432 1.00 84.12 132 LEU A CA 1
ATOM 1067 C C . LEU A 1 132 ? -17.079 -2.527 13.584 1.00 84.12 132 LEU A C 1
ATOM 1069 O O . LEU A 1 132 ? -17.477 -3.542 13.027 1.00 84.12 132 LEU A O 1
ATOM 1073 N N . GLU A 1 133 ? -17.678 -1.347 13.404 1.00 84.25 133 GLU A N 1
ATOM 1074 C CA . GLU A 1 133 ? -18.841 -1.130 12.519 1.00 84.25 133 GLU A CA 1
ATOM 1075 C C . GLU A 1 133 ? -18.566 -1.471 11.055 1.00 84.25 133 GLU A C 1
ATOM 1077 O O . GLU A 1 133 ? -19.487 -1.828 10.313 1.00 84.25 133 GLU A O 1
ATOM 1082 N N . ARG A 1 134 ? -17.301 -1.363 10.638 1.00 78.88 134 ARG A N 1
ATOM 1083 C CA . ARG A 1 134 ? -16.863 -1.703 9.287 1.00 78.88 134 ARG A CA 1
ATOM 1084 C C . ARG A 1 134 ? -16.578 -3.194 9.128 1.00 78.88 134 ARG A C 1
ATOM 1086 O O . ARG A 1 134 ? -16.903 -3.749 8.081 1.00 78.88 134 ARG A O 1
ATOM 1093 N N . VAL A 1 135 ? -1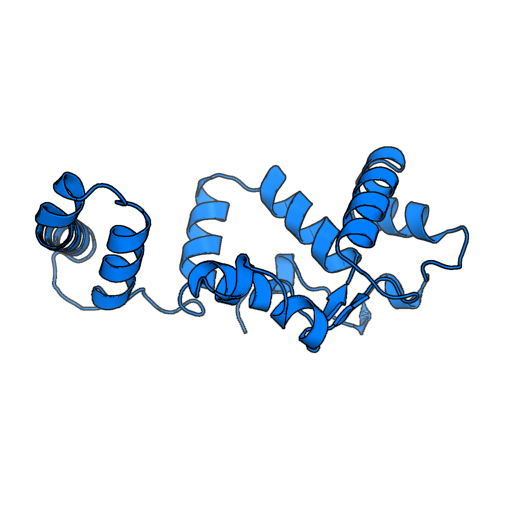5.981 -3.819 10.145 1.00 81.38 135 VAL A N 1
ATOM 1094 C CA . VAL A 1 135 ? -15.645 -5.253 10.159 1.00 81.38 135 VAL A CA 1
ATOM 1095 C C . VAL A 1 135 ? -16.911 -6.102 10.296 1.00 81.38 135 VAL A C 1
ATOM 1097 O O . VAL A 1 135 ? -17.133 -7.023 9.511 1.00 81.38 135 VAL A O 1
ATOM 1100 N N . TYR A 1 136 ? -17.782 -5.750 11.241 1.00 82.06 136 TYR A N 1
ATOM 1101 C CA . TYR A 1 136 ? -19.066 -6.408 11.458 1.00 82.06 136 TYR A CA 1
ATOM 1102 C C . TYR A 1 136 ? -20.119 -5.836 10.510 1.00 82.06 136 TYR A C 1
ATOM 1104 O O . TYR A 1 136 ? -20.858 -4.899 10.815 1.00 82.06 136 TYR A O 1
ATOM 1112 N N . SER A 1 137 ? -20.155 -6.400 9.308 1.00 76.31 137 SER A N 1
ATOM 1113 C CA . SER A 1 137 ? -21.036 -5.964 8.222 1.00 76.31 137 SER A CA 1
ATOM 1114 C C . SER A 1 137 ? -22.473 -6.479 8.366 1.00 76.31 137 SER A C 1
ATOM 1116 O O . SER A 1 137 ? -23.391 -5.837 7.853 1.00 76.31 137 SER A O 1
ATOM 1118 N N . GLN A 1 138 ? -22.690 -7.572 9.105 1.00 82.50 138 GLN A N 1
ATOM 1119 C CA . GLN A 1 138 ? -24.013 -8.164 9.306 1.00 82.50 138 GLN A CA 1
ATOM 1120 C C . GLN A 1 138 ? -24.841 -7.380 10.344 1.00 82.50 138 GLN A C 1
ATOM 1122 O O . GLN A 1 138 ? -24.319 -7.037 11.408 1.00 82.50 138 GLN A O 1
ATOM 1127 N N . PRO A 1 139 ? -26.143 -7.125 10.102 1.00 75.75 139 PRO A N 1
ATOM 1128 C CA . PRO A 1 139 ? -26.992 -6.347 11.014 1.00 75.75 139 PRO A CA 1
ATOM 1129 C C . PRO A 1 139 ? -27.057 -6.899 12.445 1.00 75.75 139 PRO A C 1
ATOM 1131 O O . PRO A 1 139 ? -27.099 -6.131 13.404 1.00 75.75 139 PRO A O 1
ATOM 1134 N N . GLN A 1 140 ? -27.035 -8.225 12.586 1.00 76.94 140 GLN A N 1
ATOM 1135 C CA . GLN A 1 140 ? -27.064 -8.927 13.873 1.00 76.94 140 GLN A CA 1
ATOM 1136 C C . GLN A 1 140 ? -25.805 -8.689 14.721 1.00 76.94 140 GLN A C 1
ATOM 1138 O O . GLN A 1 140 ? -25.898 -8.529 15.937 1.00 76.94 140 GLN A O 1
ATOM 1143 N N . ASP A 1 141 ? -24.641 -8.559 14.083 1.00 75.00 141 ASP A N 1
ATOM 1144 C CA . ASP A 1 141 ? -23.368 -8.337 14.772 1.00 75.00 141 ASP A CA 1
ATOM 1145 C C . ASP A 1 141 ? -23.235 -6.880 15.234 1.00 75.00 141 ASP A C 1
ATOM 1147 O O . ASP A 1 141 ? -22.642 -6.589 16.278 1.00 75.00 141 ASP A O 1
ATOM 1151 N N . LYS A 1 142 ? -23.862 -5.950 14.497 1.00 76.00 142 LYS A N 1
ATOM 1152 C CA . LYS A 1 142 ? -23.834 -4.515 14.807 1.00 76.00 142 LYS A CA 1
ATOM 1153 C C . LYS A 1 142 ? -24.475 -4.167 16.147 1.00 76.00 142 LYS A C 1
ATOM 1155 O O . LYS A 1 142 ? -24.024 -3.232 16.806 1.00 76.00 142 LYS A O 1
ATOM 1160 N N . GLN A 1 143 ? -25.469 -4.940 16.587 1.00 79.31 143 GLN A N 1
ATOM 1161 C CA . GLN A 1 143 ? -26.173 -4.708 17.855 1.00 79.31 143 GLN A CA 1
ATOM 1162 C C . GLN A 1 143 ? -25.250 -4.814 19.079 1.00 79.31 143 GLN A C 1
ATOM 1164 O O . GLN A 1 143 ? -25.502 -4.178 20.103 1.00 79.31 143 GLN A O 1
ATOM 1169 N N . ASN A 1 144 ? -24.160 -5.581 18.975 1.00 82.50 144 ASN A N 1
ATOM 1170 C CA . ASN A 1 144 ? -23.252 -5.842 20.091 1.00 82.50 144 ASN A CA 1
ATOM 1171 C C . ASN A 1 144 ? -21.953 -5.032 20.041 1.00 82.50 144 ASN A C 1
ATOM 1173 O O . ASN A 1 144 ? -21.171 -5.102 20.987 1.00 82.50 144 ASN A O 1
ATOM 1177 N N . ILE A 1 145 ? -21.728 -4.222 19.001 1.00 85.19 145 ILE A N 1
ATOM 1178 C CA . ILE A 1 145 ? -20.473 -3.477 18.818 1.00 85.19 145 ILE A CA 1
ATOM 1179 C C . ILE A 1 145 ? -20.133 -2.618 20.038 1.00 85.19 145 ILE A C 1
ATOM 1181 O O . ILE A 1 145 ? -18.989 -2.634 20.486 1.00 85.19 145 ILE A O 1
ATOM 1185 N N . GLY A 1 146 ? -21.116 -1.907 20.600 1.00 82.94 146 GLY A N 1
ATOM 1186 C CA . GLY A 1 146 ? -20.910 -1.077 21.790 1.00 82.94 146 GLY A CA 1
ATOM 1187 C C . GLY A 1 146 ? -20.401 -1.897 22.976 1.00 82.94 146 GLY A C 1
ATOM 1188 O O . GLY A 1 146 ? -19.348 -1.592 23.527 1.00 82.94 146 GLY A O 1
ATOM 1189 N N . LYS A 1 147 ? -21.080 -3.007 23.291 1.00 83.62 147 LYS A N 1
ATOM 1190 C CA . LYS A 1 147 ? -20.692 -3.911 24.386 1.00 83.62 147 LYS A CA 1
ATOM 1191 C C . LYS A 1 147 ? -19.322 -4.544 24.152 1.00 83.62 147 LYS A C 1
ATOM 1193 O O . LYS A 1 147 ? -18.528 -4.643 25.086 1.00 83.62 147 LYS A O 1
ATOM 1198 N N . THR A 1 148 ? -19.023 -4.946 22.921 1.00 84.75 148 THR A N 1
ATOM 1199 C CA . THR A 1 148 ? -17.718 -5.508 22.553 1.00 84.75 148 THR A CA 1
ATOM 1200 C C . THR A 1 148 ? -16.612 -4.468 22.725 1.00 84.75 148 THR A C 1
ATOM 1202 O O . THR A 1 148 ? -15.584 -4.757 23.334 1.00 84.75 148 THR A O 1
ATOM 1205 N N . CYS A 1 149 ? -16.843 -3.237 22.266 1.00 86.44 149 CYS A N 1
ATOM 1206 C CA . CYS A 1 149 ? -15.913 -2.122 22.418 1.00 86.44 149 CYS A CA 1
ATOM 1207 C C . CYS A 1 149 ? -15.670 -1.790 23.901 1.00 86.44 149 CYS A C 1
ATOM 1209 O O . CYS A 1 149 ? -14.524 -1.689 24.334 1.00 86.44 149 CYS A O 1
ATOM 1211 N N . ASP A 1 150 ? -16.735 -1.703 24.702 1.00 86.56 150 ASP A N 1
ATOM 1212 C CA . ASP A 1 150 ? -16.666 -1.481 26.150 1.00 86.56 150 ASP A CA 1
ATOM 1213 C C . ASP A 1 150 ? -15.856 -2.569 26.859 1.00 86.56 150 ASP A C 1
ATOM 1215 O O . ASP A 1 150 ? -14.989 -2.269 27.679 1.00 86.56 150 ASP A O 1
ATOM 1219 N N . THR A 1 151 ? -16.119 -3.832 26.518 1.00 86.62 151 THR A N 1
ATOM 1220 C CA . THR A 1 151 ? -15.439 -4.990 27.107 1.00 86.62 151 THR A CA 1
ATOM 1221 C C . THR A 1 151 ? -13.944 -4.965 26.800 1.00 86.62 151 THR A C 1
ATOM 1223 O O . THR A 1 151 ? -13.130 -5.104 27.710 1.00 86.62 151 THR A O 1
ATOM 1226 N N . ILE A 1 152 ? -13.577 -4.722 25.538 1.00 85.88 152 ILE A N 1
ATOM 1227 C CA . ILE A 1 152 ? -12.179 -4.666 25.099 1.00 85.88 152 ILE A CA 1
ATOM 1228 C C . ILE A 1 152 ? -11.439 -3.511 25.781 1.00 85.88 152 ILE A C 1
ATOM 1230 O O . ILE A 1 152 ? -10.372 -3.730 26.347 1.00 85.88 152 ILE A O 1
ATOM 1234 N N . TYR A 1 153 ? -12.011 -2.302 25.815 1.00 84.88 153 TYR A N 1
ATOM 1235 C CA . TYR A 1 153 ? -11.359 -1.165 26.478 1.00 84.88 153 TYR A CA 1
ATOM 1236 C C . TYR A 1 153 ? -11.244 -1.352 27.989 1.00 84.88 153 TYR A C 1
ATOM 1238 O O . TYR A 1 153 ? -10.237 -0.962 28.566 1.00 84.88 153 TYR A O 1
ATOM 1246 N N . LYS A 1 154 ? -12.216 -2.005 28.634 1.00 85.75 154 LYS A N 1
ATOM 1247 C CA . LYS A 1 154 ? -12.119 -2.344 30.059 1.00 85.75 154 LYS A CA 1
ATOM 1248 C C . LYS A 1 154 ? -11.011 -3.364 30.345 1.00 85.75 154 LYS A C 1
ATOM 1250 O O . LYS A 1 154 ? -10.401 -3.307 31.407 1.00 85.75 154 LYS A O 1
ATOM 1255 N N . MET A 1 155 ? -10.749 -4.292 29.423 1.00 84.81 155 MET A N 1
ATOM 1256 C CA . MET A 1 155 ? -9.635 -5.241 29.542 1.00 84.81 155 MET A CA 1
ATOM 1257 C C . MET A 1 155 ? -8.279 -4.589 29.243 1.00 84.81 155 MET A C 1
ATOM 1259 O O . MET A 1 155 ? -7.294 -4.912 29.900 1.00 84.81 155 MET A O 1
ATOM 1263 N N . MET A 1 156 ? -8.226 -3.678 28.268 1.00 81.50 156 MET A N 1
ATOM 1264 C CA . MET A 1 156 ? -6.993 -3.003 27.842 1.00 81.50 156 MET A CA 1
ATOM 1265 C C . MET A 1 156 ? -6.579 -1.848 28.764 1.00 81.50 156 MET A C 1
ATOM 1267 O O . MET A 1 156 ? -5.388 -1.653 28.985 1.00 81.50 156 MET A O 1
ATOM 1271 N N . ASP A 1 157 ? -7.540 -1.117 29.332 1.00 78.75 157 ASP A N 1
ATOM 1272 C CA . ASP A 1 157 ? -7.325 -0.029 30.294 1.00 78.75 157 ASP A CA 1
ATOM 1273 C C . ASP A 1 157 ? -8.215 -0.219 31.541 1.00 78.75 157 ASP A C 1
ATOM 1275 O O . ASP A 1 157 ? -9.172 0.527 31.767 1.00 78.75 157 ASP A O 1
ATOM 1279 N N . PRO A 1 158 ? -7.907 -1.208 32.406 1.00 73.88 158 PRO A N 1
ATOM 1280 C CA . PRO A 1 158 ? -8.704 -1.487 33.605 1.00 73.88 158 PRO A CA 1
ATOM 1281 C C . PRO A 1 158 ? -8.752 -0.312 34.589 1.00 73.88 158 PRO A C 1
ATOM 1283 O O . PRO A 1 158 ? -9.634 -0.253 35.445 1.00 73.88 158 PRO A O 1
ATOM 1286 N N . LYS A 1 159 ? -7.785 0.609 34.488 1.00 77.38 159 LYS A N 1
ATOM 1287 C CA . LYS A 1 159 ? -7.649 1.794 35.344 1.00 77.38 159 LYS A CA 1
ATOM 1288 C C . LYS A 1 159 ? -8.350 3.027 34.767 1.00 77.38 159 LYS A C 1
ATOM 1290 O O . LYS A 1 159 ? -8.351 4.060 35.431 1.00 77.38 159 LYS A O 1
ATOM 1295 N N . ASN A 1 160 ? -8.940 2.918 33.572 1.00 68.62 160 ASN A N 1
ATOM 1296 C CA . ASN A 1 160 ? -9.614 3.999 32.852 1.00 68.62 160 ASN A CA 1
ATOM 1297 C C . ASN A 1 160 ? -8.753 5.273 32.759 1.00 68.62 160 ASN A C 1
ATOM 1299 O O . ASN A 1 160 ? -9.220 6.394 32.959 1.00 68.62 160 ASN A O 1
ATOM 1303 N N . SER A 1 161 ? -7.457 5.069 32.543 1.00 68.44 161 SER A N 1
ATOM 1304 C CA . SER A 1 161 ? -6.440 6.112 32.506 1.00 68.44 161 SER A CA 1
ATOM 1305 C C . SER A 1 161 ? -6.385 6.856 31.171 1.00 68.44 161 SER A C 1
ATOM 1307 O O . SER A 1 161 ? -5.775 7.925 31.106 1.00 68.44 161 SER A O 1
ATOM 1309 N N . GLY A 1 162 ? -7.022 6.322 30.122 1.00 59.72 162 GLY A N 1
ATOM 1310 C CA . GLY A 1 162 ? -7.083 6.932 28.793 1.00 59.72 162 GLY A CA 1
ATOM 1311 C C . GLY A 1 162 ? -5.720 7.072 28.109 1.00 59.72 162 GLY A C 1
ATOM 1312 O O . GLY A 1 162 ? -5.595 7.883 27.189 1.00 59.72 162 GLY A O 1
ATOM 1313 N N . LYS A 1 163 ? -4.706 6.334 28.582 1.00 47.97 163 LYS A N 1
ATOM 1314 C CA . LYS A 1 163 ? -3.326 6.346 28.084 1.00 47.97 163 LYS A CA 1
ATOM 1315 C C . LYS A 1 163 ? -3.017 5.119 27.240 1.00 47.97 163 LYS A C 1
ATOM 1317 O O . LYS A 1 163 ? -3.429 4.013 27.647 1.00 47.97 163 LYS A O 1
#

Foldseek 3Di:
DDPCLVLQDDDPVPDLLVVDFPVDPCPLVSLCVVLVHDSVVSVVLLVVLVVLPADRRQKAALVSVCPDPLVVDPLSVLVVVSLDDPRIHHSSSSSSVVSCVPPPDPVVVVQSSCCSQPVPDHQDLVSVLVVQCVVPVDPVSNVCSVVVSVVVCCVVCVVPPRD

Secondary structure (DSSP, 8-state):
--TTHHHH---GGG-GGGT--TTSTTHHHHHHHHHT--HHHHHHHHHHHHHTT--TTSEEEHHHHHTSGGGSSHHHHHHHHHH-BTTEEEHHHHHHHHHHHHHS-HHHHHHHHHHHHTTTSPPPHHHHHHHHHHH--SHHHHTTHHHHHHHHHHHH-TT----

Organism: Mytilus galloprovincialis (NCBI:txid29158)

Sequence (163 aa):
MGQYASN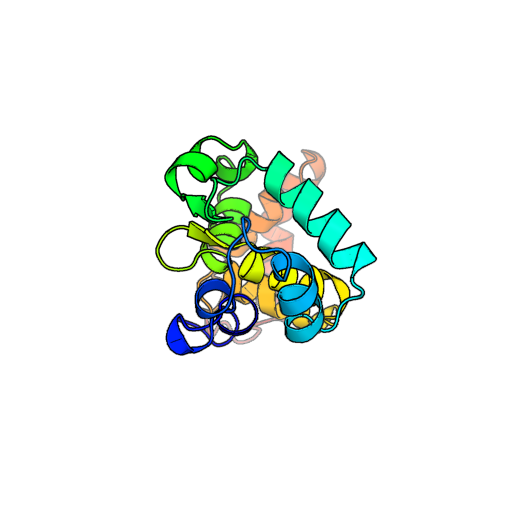FTVPDKDAVTKHTNPKKANWITVHAVSSELSIAEVERLWYRFQQLGCNENGEIPEADLQSLPIQDDAFSRNILKKFMVNKKVTFENFVRGLKWCELSSVEEKVRGLFRMLYNSQPIPKAIFTKILERVYSQPQDKQNIGKTCDTIYKMMDPKNSGK

Radius of gyration: 19.07 Å; chains: 1; bounding box: 47×26×55 Å